Protein AF-A0A843VK57-F1 (afdb_monomer)

Secondary structure (DSSP, 8-state):
-----SS--S-EEE-SSSS-EEETTS-SS-----SS-EEEEEEEGGGTEEEEEETTS-EEEEETTT--EEEEESS-SSS-------

Organism: Colocasia esculenta (NCBI:txid4460)

Solvent-accessible surface area (backbone atoms only — not comparable to full-atom values): 5199 Å² total; per-residue (Å²): 138,88,83,84,71,96,59,83,56,64,26,79,37,72,43,93,88,50,103,49,70,48,41,14,65,64,43,101,50,96,55,84,82,60,99,44,61,36,30,18,53,44,70,38,80,95,49,52,27,36,38,37,23,14,53,69,12,28,40,36,34,27,35,60,88,78,66,42,77,74,48,75,42,72,67,73,41,100,52,56,34,66,73,80,86,132

Sequence (86 aa):
MEVNFGKIPFDLVFHHSSPI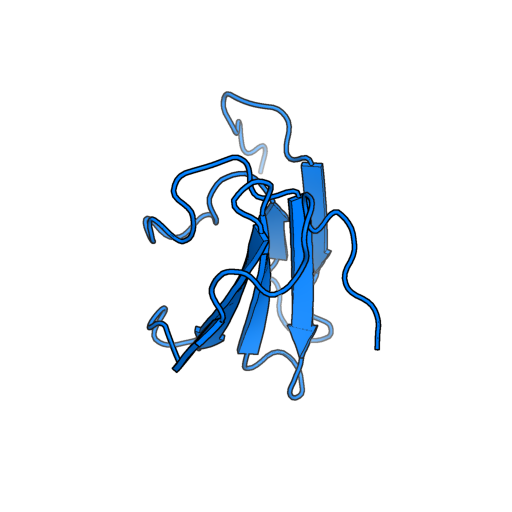LATGLHLLFEIHSHDESCRAALFINFGGVILTASVDCSILASDVETENPIIRLEDTHEDSVNRLSI

Nearest PDB structures (foldseek):
  7kqq-assembly1_A  TM=8.775E-01  e=2.237E-03  Homo sapiens
  8fky-assembly1_BC  TM=9.087E-01  e=1.048E-02  Homo sapiens
  8snb-assembly1_4A  TM=8.604E-01  e=6.515E-03  Strongylocentrotus purpuratus
  6b3x-assembly1_A  TM=7.381E-01  e=4.357E-02  Homo sapiens
  9hcj-assembly1_Q0  TM=9.350E-01  e=2.439E-01  Dictyostelium discoideum

InterPro domains:
  IPR036322 WD40-repeat-containing domain superfamily [SSF50978] (9-85)

Radius of gyration: 12.17 Å; Cα contacts (8 Å, |Δi|>4): 184; chains: 1; bounding box: 26×24×39 Å

Structure (mmCIF, N/CA/C/O backbone):
data_AF-A0A843VK57-F1
#
_entry.id   AF-A0A843VK57-F1
#
loop_
_atom_site.group_PDB
_atom_site.id
_atom_site.type_symbol
_atom_site.label_atom_id
_atom_site.label_alt_id
_atom_site.label_comp_id
_atom_site.label_asym_id
_atom_site.label_entity_id
_atom_site.label_seq_id
_atom_site.pdbx_PDB_ins_code
_atom_site.Cartn_x
_atom_site.Cartn_y
_atom_site.Cartn_z
_atom_site.occupancy
_atom_site.B_iso_or_equiv
_atom_site.auth_seq_id
_atom_site.auth_comp_id
_atom_site.auth_asym_id
_atom_site.auth_atom_id
_atom_site.pdbx_PDB_model_num
ATOM 1 N N . MET A 1 1 ? 10.488 2.617 22.837 1.00 37.47 1 MET A N 1
ATOM 2 C CA . MET A 1 1 ? 10.359 1.291 22.204 1.00 37.47 1 MET A CA 1
ATOM 3 C C . MET A 1 1 ? 11.153 1.368 20.915 1.00 37.47 1 MET A C 1
ATOM 5 O O . MET A 1 1 ? 10.869 2.252 20.121 1.00 37.47 1 MET A O 1
ATOM 9 N N . GLU A 1 2 ? 12.208 0.572 20.779 1.00 35.22 2 GLU A N 1
ATOM 10 C CA . GLU A 1 2 ? 13.062 0.543 19.586 1.00 35.22 2 GLU A CA 1
ATOM 11 C C . GLU A 1 2 ? 12.621 -0.657 18.744 1.00 35.22 2 GLU A C 1
ATOM 13 O O . GLU A 1 2 ? 12.605 -1.781 19.241 1.00 35.22 2 GLU A O 1
ATOM 18 N N . VAL A 1 3 ? 12.171 -0.408 17.515 1.00 50.22 3 VAL A N 1
ATOM 19 C CA . VAL A 1 3 ? 11.717 -1.455 16.591 1.00 50.22 3 VAL A CA 1
ATOM 20 C C . VAL A 1 3 ? 12.824 -1.663 15.564 1.00 50.22 3 VAL A C 1
ATOM 22 O O . VAL A 1 3 ? 13.186 -0.733 14.845 1.00 50.22 3 VAL A O 1
ATOM 25 N N . ASN A 1 4 ? 13.392 -2.869 15.522 1.00 50.00 4 ASN A N 1
ATOM 26 C CA . ASN A 1 4 ? 14.408 -3.241 14.543 1.00 50.00 4 ASN A CA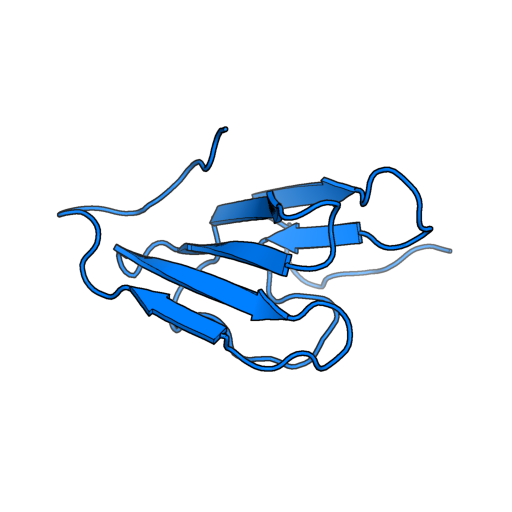 1
ATOM 27 C C . ASN A 1 4 ? 13.726 -3.876 13.328 1.00 50.00 4 ASN A C 1
ATOM 29 O O . ASN A 1 4 ? 13.155 -4.959 13.428 1.00 50.00 4 ASN A O 1
ATOM 33 N N . PHE A 1 5 ? 13.794 -3.193 12.189 1.00 54.53 5 PHE A N 1
ATOM 34 C CA . PHE A 1 5 ? 13.104 -3.590 10.966 1.00 54.53 5 PHE A CA 1
ATOM 35 C C . PHE A 1 5 ? 13.896 -4.568 10.077 1.00 54.53 5 PHE A C 1
ATOM 37 O O . PHE A 1 5 ? 13.386 -4.984 9.040 1.00 54.53 5 PHE A O 1
ATOM 44 N N . GLY A 1 6 ? 15.146 -4.921 10.411 1.00 56.03 6 GLY A N 1
ATOM 45 C CA . GLY A 1 6 ? 15.998 -5.829 9.616 1.00 56.03 6 GLY A CA 1
ATOM 46 C C . GLY A 1 6 ? 16.418 -5.316 8.223 1.00 56.03 6 GLY A C 1
ATOM 47 O O . GLY A 1 6 ? 17.415 -5.779 7.672 1.00 56.03 6 GLY A O 1
ATOM 48 N N . LYS A 1 7 ? 15.700 -4.333 7.669 1.00 63.31 7 LYS A N 1
ATOM 49 C CA . LYS A 1 7 ? 15.980 -3.564 6.451 1.00 63.31 7 LYS A CA 1
ATOM 50 C C . LYS A 1 7 ? 15.601 -2.091 6.688 1.00 63.31 7 LYS A C 1
ATOM 52 O O . LYS A 1 7 ? 14.906 -1.770 7.650 1.00 63.31 7 LYS A O 1
ATOM 57 N N . ILE A 1 8 ? 16.085 -1.185 5.839 1.00 65.38 8 ILE A N 1
ATOM 58 C CA . ILE A 1 8 ? 15.782 0.252 5.941 1.00 65.38 8 ILE A CA 1
ATOM 59 C C . ILE A 1 8 ? 14.459 0.523 5.207 1.00 65.38 8 ILE A C 1
ATOM 61 O O . ILE A 1 8 ? 14.389 0.214 4.016 1.00 65.38 8 ILE A O 1
ATOM 65 N N . PRO A 1 9 ? 13.426 1.080 5.868 1.00 69.00 9 PRO A N 1
ATOM 66 C CA . PRO A 1 9 ? 12.179 1.446 5.203 1.00 69.00 9 PRO A CA 1
ATOM 67 C C . PRO A 1 9 ? 12.404 2.594 4.215 1.00 69.00 9 PRO A C 1
ATOM 69 O O . PRO A 1 9 ? 13.115 3.548 4.533 1.00 69.00 9 PRO A O 1
ATOM 72 N N . PHE A 1 10 ? 11.796 2.511 3.027 1.00 78.81 10 PHE A N 1
ATOM 73 C CA . PHE A 1 10 ? 11.883 3.584 2.026 1.00 78.81 10 PHE A CA 1
ATOM 74 C C . PHE A 1 10 ? 10.980 4.772 2.352 1.00 78.81 10 PHE A C 1
ATOM 76 O O . PHE A 1 10 ? 11.296 5.895 1.965 1.00 78.81 10 PHE A O 1
ATOM 83 N N . ASP A 1 11 ? 9.896 4.523 3.086 1.00 81.25 11 ASP A N 1
ATOM 84 C CA . ASP A 1 11 ? 8.945 5.549 3.499 1.00 81.25 11 ASP A CA 1
ATOM 85 C C . ASP A 1 11 ? 8.404 5.282 4.910 1.00 81.25 11 ASP A C 1
ATOM 87 O O . ASP A 1 11 ? 8.438 4.148 5.402 1.00 81.25 11 ASP A O 1
ATOM 91 N N . LEU A 1 12 ? 7.913 6.334 5.559 1.00 83.31 12 LEU A N 1
ATOM 92 C CA . LEU A 1 12 ? 7.305 6.312 6.885 1.00 83.31 12 LEU A CA 1
ATOM 93 C C . LEU A 1 12 ? 6.194 7.363 6.938 1.00 83.31 12 LEU A C 1
ATOM 95 O O . LEU A 1 12 ? 6.462 8.558 6.821 1.00 83.31 12 LEU A O 1
ATOM 99 N N . VAL A 1 13 ? 4.964 6.932 7.214 1.00 84.56 13 VAL A N 1
ATOM 100 C CA . VAL A 1 13 ? 3.815 7.832 7.367 1.00 84.56 13 VAL A CA 1
ATOM 101 C C . VAL A 1 13 ? 3.108 7.591 8.699 1.00 84.56 13 VAL A C 1
ATOM 103 O O . VAL A 1 13 ? 2.867 6.454 9.102 1.00 84.56 13 VAL A O 1
ATOM 106 N N . PHE A 1 14 ? 2.779 8.675 9.401 1.00 83.50 14 PHE A N 1
ATOM 107 C CA . PHE A 1 14 ? 2.028 8.635 10.655 1.00 83.50 14 PHE A CA 1
ATOM 108 C C . PHE A 1 14 ? 0.543 8.840 10.390 1.00 83.50 14 PHE A C 1
ATOM 110 O O . PHE A 1 14 ? 0.156 9.704 9.600 1.00 83.50 14 PHE A O 1
ATOM 117 N N . HIS A 1 15 ? -0.292 8.084 11.092 1.00 83.44 15 HIS A N 1
ATOM 118 C CA . HIS A 1 15 ? -1.712 8.371 11.126 1.00 83.44 15 HIS A CA 1
ATOM 119 C C . HIS A 1 15 ? -1.951 9.688 11.886 1.00 83.44 15 HIS A C 1
ATOM 121 O O . HIS A 1 15 ? -1.357 9.948 12.930 1.00 83.44 15 HIS A O 1
ATOM 127 N N . HIS A 1 16 ? -2.836 10.537 11.364 1.00 79.38 16 HIS A N 1
ATOM 128 C CA . HIS A 1 16 ? -3.036 11.910 11.854 1.00 79.38 16 HIS A CA 1
ATOM 129 C C . HIS A 1 16 ? -3.625 12.003 13.272 1.00 79.38 16 HIS A C 1
ATOM 131 O O . HIS A 1 16 ? -3.382 12.985 13.967 1.00 79.38 16 HIS A O 1
ATOM 137 N N . SER A 1 17 ? -4.388 10.994 13.702 1.00 79.31 17 SER A N 1
ATOM 138 C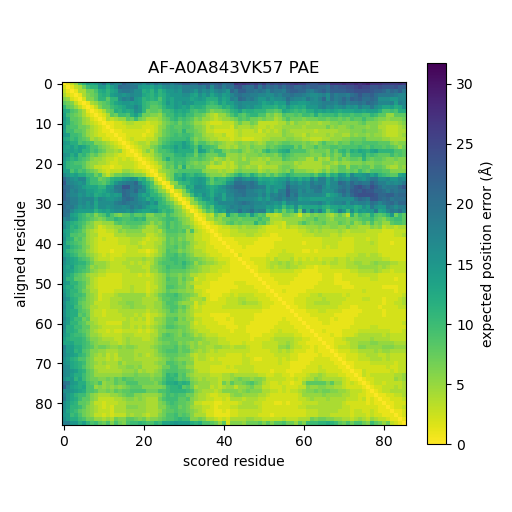 CA . SER A 1 17 ? -5.147 11.018 14.968 1.00 79.31 17 SER A CA 1
ATOM 139 C C . SER A 1 17 ? -4.998 9.763 15.836 1.00 79.31 17 SER A C 1
ATOM 141 O O . SER A 1 17 ? -5.662 9.644 16.861 1.00 79.31 17 SER A O 1
ATOM 143 N N . SER A 1 18 ? -4.163 8.800 15.443 1.00 77.00 18 SER A N 1
ATOM 144 C CA . SER A 1 18 ? -3.999 7.531 16.168 1.00 77.00 18 SER A CA 1
ATOM 145 C C . SER A 1 18 ? -2.509 7.214 16.307 1.00 77.00 18 SER A C 1
ATOM 147 O O . SER A 1 18 ? -1.717 7.696 15.498 1.00 77.00 18 SER A O 1
ATOM 149 N N . PRO A 1 19 ? -2.087 6.424 17.311 1.00 79.62 19 PRO A N 1
ATOM 150 C CA . PRO A 1 19 ? -0.679 6.074 17.511 1.00 79.62 19 PRO A CA 1
ATOM 151 C C . PRO A 1 19 ? -0.199 4.996 16.519 1.00 79.62 19 PRO A C 1
ATOM 153 O O . PRO A 1 19 ? 0.645 4.169 16.857 1.00 79.62 19 PRO A O 1
ATOM 156 N N . ILE A 1 20 ? -0.765 4.979 15.311 1.00 79.00 20 ILE A N 1
ATOM 157 C CA . ILE A 1 20 ? -0.457 4.031 14.245 1.00 79.00 20 ILE A CA 1
ATOM 158 C C . ILE A 1 20 ? 0.462 4.729 13.242 1.00 79.00 20 ILE A C 1
ATOM 160 O O . ILE A 1 20 ? 0.300 5.909 12.924 1.00 79.00 20 ILE A O 1
ATOM 164 N N . LEU A 1 21 ? 1.434 3.987 12.731 1.00 79.44 21 LEU A N 1
ATOM 165 C CA . LEU A 1 21 ? 2.288 4.410 11.631 1.00 79.44 21 LEU A CA 1
ATOM 166 C C . LEU A 1 21 ? 2.431 3.269 10.632 1.00 79.44 21 LEU A C 1
ATOM 168 O O . LEU A 1 21 ? 2.222 2.104 10.971 1.00 79.44 21 LEU A O 1
ATOM 172 N N . ALA A 1 22 ? 2.816 3.618 9.416 1.00 75.81 22 ALA A N 1
ATOM 173 C CA . ALA A 1 22 ? 3.095 2.682 8.347 1.00 75.81 22 ALA A CA 1
ATOM 174 C C . ALA A 1 22 ? 4.494 2.913 7.787 1.00 75.81 22 ALA A C 1
ATOM 176 O O . ALA A 1 22 ? 4.921 4.054 7.621 1.00 75.81 22 ALA A O 1
ATOM 177 N N . THR A 1 23 ? 5.196 1.824 7.484 1.00 71.62 23 THR A N 1
ATOM 178 C CA . THR A 1 23 ? 6.537 1.835 6.895 1.00 71.62 23 THR A CA 1
ATOM 179 C C . THR A 1 23 ? 6.524 1.154 5.530 1.00 71.62 23 THR A C 1
ATOM 181 O O . THR A 1 23 ? 5.949 0.080 5.351 1.00 71.62 23 THR A O 1
ATOM 184 N N . GLY A 1 24 ? 7.193 1.764 4.554 1.00 62.59 24 GLY A N 1
ATOM 185 C CA . GLY A 1 24 ? 7.387 1.216 3.212 1.00 62.59 24 GLY A CA 1
ATOM 186 C C . GLY A 1 24 ? 8.466 0.134 3.192 1.00 62.59 24 GLY A C 1
ATOM 187 O O . GLY A 1 24 ? 9.538 0.349 2.629 1.00 62.59 24 GLY A O 1
ATOM 188 N N . LEU A 1 25 ? 8.232 -0.995 3.871 1.00 56.53 25 LEU A N 1
ATOM 189 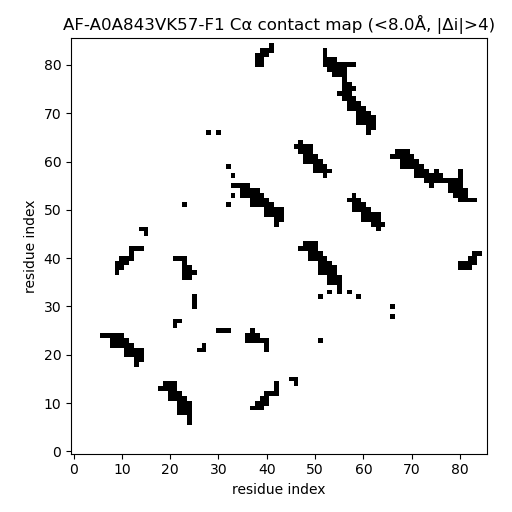C CA . LEU A 1 25 ? 9.209 -2.094 3.958 1.00 56.53 25 LEU A CA 1
ATOM 190 C C . LEU A 1 25 ? 8.613 -3.513 3.912 1.00 56.53 25 LEU A C 1
ATOM 192 O O . LEU A 1 25 ? 9.376 -4.470 3.870 1.00 56.53 25 LEU A O 1
ATOM 196 N N . HIS A 1 26 ? 7.292 -3.655 3.791 1.00 50.06 26 HIS A N 1
ATOM 197 C CA . HIS A 1 26 ? 6.441 -4.607 4.528 1.00 50.06 26 HIS A CA 1
ATOM 198 C C . HIS A 1 26 ? 5.915 -3.894 5.764 1.00 50.06 26 HIS A C 1
ATOM 200 O O . HIS A 1 26 ? 6.680 -3.524 6.655 1.00 50.06 26 HIS A O 1
ATOM 206 N N . LEU A 1 27 ? 4.608 -3.653 5.775 1.00 49.84 27 LEU A N 1
ATOM 207 C CA . LEU A 1 27 ? 3.914 -3.111 6.931 1.00 49.84 27 LEU A CA 1
ATOM 208 C C . LEU A 1 27 ? 4.182 -4.003 8.151 1.00 49.84 27 LEU A C 1
ATOM 210 O O . LEU A 1 27 ? 4.453 -5.192 8.030 1.00 49.84 27 LEU A O 1
ATOM 214 N N . LEU A 1 28 ? 4.058 -3.434 9.350 1.00 44.38 28 LEU A N 1
ATOM 215 C CA . LEU A 1 28 ? 4.085 -4.172 10.621 1.00 44.38 28 LEU A CA 1
ATOM 216 C C . LEU A 1 28 ? 2.908 -5.172 10.769 1.00 44.38 28 LEU A C 1
ATOM 218 O O . LEU A 1 28 ? 2.739 -5.780 11.822 1.00 44.38 28 LEU A O 1
ATOM 222 N N . PHE A 1 29 ? 2.109 -5.316 9.713 1.00 43.62 29 PHE A N 1
ATOM 223 C CA . PHE A 1 29 ? 1.134 -6.360 9.477 1.00 43.62 29 PHE A CA 1
ATOM 224 C C . PHE A 1 29 ? 1.689 -7.275 8.390 1.00 43.62 29 PHE A C 1
ATOM 226 O O . PHE A 1 29 ? 2.152 -6.793 7.359 1.00 43.62 29 PHE A O 1
ATOM 233 N N . GLU A 1 30 ? 1.647 -8.584 8.619 1.00 39.28 30 GLU A N 1
ATOM 234 C CA . GLU A 1 30 ? 2.191 -9.659 7.769 1.00 39.28 30 GLU A CA 1
ATOM 235 C C . GLU A 1 30 ? 1.470 -9.801 6.403 1.00 39.28 30 GLU A C 1
ATOM 237 O O . GLU A 1 30 ? 1.392 -10.876 5.808 1.00 39.28 30 GLU A O 1
ATOM 242 N N . ILE A 1 31 ? 0.923 -8.703 5.887 1.00 44.75 31 ILE A N 1
ATOM 243 C CA . ILE A 1 31 ? 0.286 -8.589 4.588 1.00 44.75 31 ILE A CA 1
ATOM 244 C C . ILE A 1 31 ? 1.406 -8.477 3.555 1.00 44.75 31 ILE A C 1
ATOM 246 O O . ILE A 1 31 ? 2.102 -7.462 3.465 1.00 44.75 31 ILE A O 1
ATOM 250 N N . HIS A 1 32 ? 1.567 -9.523 2.750 1.00 53.66 32 HIS A N 1
ATOM 251 C CA . HIS A 1 32 ? 2.383 -9.491 1.540 1.00 53.66 32 HIS A CA 1
ATOM 252 C C . HIS A 1 32 ? 1.708 -8.567 0.517 1.00 53.66 32 HIS A C 1
ATOM 254 O O . HIS A 1 32 ? 0.955 -9.006 -0.348 1.00 53.66 32 HIS A O 1
ATOM 260 N N . SER A 1 33 ? 1.903 -7.259 0.675 1.00 58.12 33 SER A N 1
ATOM 261 C CA . SER A 1 33 ? 1.229 -6.240 -0.134 1.00 58.12 33 SER A CA 1
ATOM 262 C C . SER A 1 33 ? 1.778 -6.142 -1.562 1.00 58.12 33 SER A C 1
ATOM 264 O O . SER A 1 33 ? 1.017 -5.840 -2.477 1.00 58.12 33 SER A O 1
ATOM 266 N N . HIS A 1 34 ? 3.069 -6.428 -1.750 1.00 64.69 34 HIS A N 1
ATOM 267 C CA . HIS A 1 34 ? 3.803 -6.234 -3.004 1.00 64.69 34 HIS A CA 1
ATOM 268 C C . HIS A 1 34 ? 4.808 -7.362 -3.216 1.00 64.69 34 HIS A C 1
ATOM 270 O O . HIS A 1 34 ? 5.379 -7.862 -2.243 1.00 64.69 34 HIS A O 1
ATOM 276 N N . ASP A 1 35 ? 5.022 -7.735 -4.477 1.00 68.81 35 ASP A N 1
ATOM 277 C CA . ASP A 1 35 ? 6.005 -8.760 -4.858 1.00 68.81 35 ASP A CA 1
ATOM 278 C C . ASP A 1 35 ? 7.429 -8.178 -4.875 1.00 68.81 35 ASP A C 1
ATOM 280 O O . ASP A 1 35 ? 8.414 -8.900 -4.719 1.00 68.81 35 ASP A O 1
ATOM 284 N N . GLU A 1 36 ? 7.524 -6.850 -4.990 1.00 77.00 36 GLU A N 1
ATOM 285 C CA . GLU A 1 36 ? 8.762 -6.078 -4.983 1.00 77.00 36 GLU A CA 1
ATOM 286 C C . GLU A 1 36 ? 8.782 -5.003 -3.877 1.00 77.00 36 GLU A C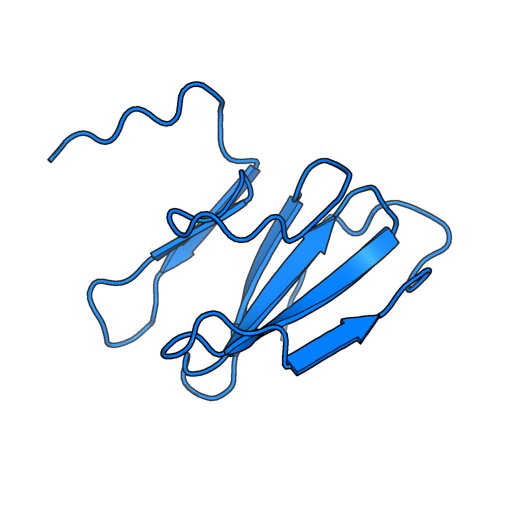 1
ATOM 288 O O . GLU A 1 36 ? 7.900 -4.895 -3.021 1.00 77.00 36 GLU A O 1
ATOM 293 N N . SER A 1 37 ? 9.855 -4.207 -3.840 1.00 81.50 37 SER A N 1
ATOM 294 C CA . SER A 1 37 ? 10.049 -3.172 -2.819 1.00 81.50 37 SER A CA 1
ATOM 295 C C . SER A 1 37 ? 8.913 -2.142 -2.803 1.00 81.50 37 SER A C 1
ATOM 297 O O . SER A 1 37 ? 8.784 -1.346 -3.731 1.00 81.50 37 SER A O 1
ATOM 299 N N . CYS A 1 38 ? 8.206 -2.044 -1.674 1.00 86.75 38 CYS A N 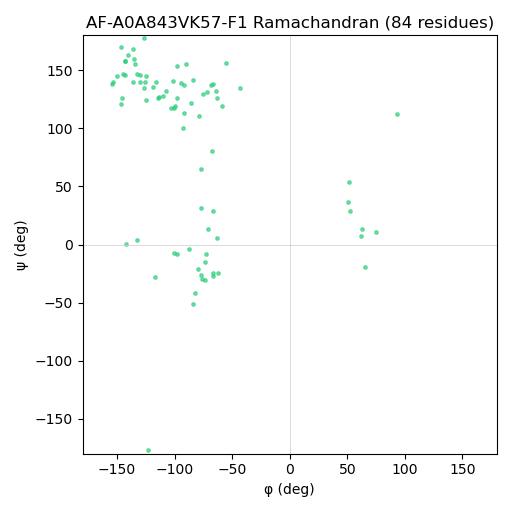1
ATOM 300 C CA . CYS A 1 38 ? 7.330 -0.912 -1.365 1.00 86.75 38 CYS A CA 1
ATOM 301 C C . CYS A 1 38 ? 8.163 0.379 -1.239 1.00 86.75 38 CYS A C 1
ATOM 303 O O . CYS A 1 38 ? 9.217 0.387 -0.597 1.00 86.75 38 CYS A O 1
ATOM 305 N N . ARG A 1 39 ? 7.726 1.456 -1.896 1.00 87.25 39 ARG A N 1
ATOM 306 C CA . ARG A 1 39 ? 8.457 2.728 -2.033 1.00 87.25 39 ARG A CA 1
ATOM 307 C C . ARG A 1 39 ? 7.755 3.912 -1.398 1.00 87.25 39 ARG A C 1
ATOM 309 O O . ARG A 1 39 ? 8.438 4.851 -1.008 1.00 87.25 39 ARG A O 1
ATOM 316 N N . ALA A 1 40 ? 6.430 3.876 -1.317 1.00 88.31 40 ALA A N 1
ATOM 317 C CA . ALA A 1 40 ? 5.648 4.953 -0.734 1.00 88.31 40 ALA A CA 1
ATOM 318 C C . ALA A 1 40 ? 4.431 4.406 0.010 1.00 88.31 40 ALA A C 1
ATOM 320 O O . ALA A 1 40 ? 3.844 3.402 -0.402 1.00 88.31 40 ALA A O 1
ATOM 321 N N . ALA A 1 41 ? 4.046 5.090 1.084 1.00 89.81 41 ALA A N 1
ATOM 322 C CA . ALA A 1 41 ? 2.847 4.804 1.853 1.00 89.81 41 ALA A CA 1
ATOM 323 C C . ALA A 1 41 ? 2.106 6.103 2.193 1.00 89.81 41 ALA A C 1
ATOM 325 O O . ALA A 1 41 ? 2.714 7.109 2.550 1.00 89.81 41 ALA A O 1
ATOM 326 N N . LEU A 1 42 ? 0.777 6.089 2.112 1.00 91.25 42 LEU A N 1
ATOM 327 C CA . LEU A 1 42 ? -0.044 7.258 2.411 1.00 91.25 42 LEU A CA 1
ATOM 328 C C . LEU A 1 42 ? -1.369 6.850 3.054 1.00 91.25 42 LEU A C 1
ATOM 330 O O . LEU A 1 42 ? -2.129 6.073 2.483 1.00 91.25 42 LEU A O 1
ATOM 334 N N . PHE A 1 43 ? -1.678 7.424 4.216 1.00 91.31 43 PHE A N 1
ATOM 335 C CA . PHE A 1 43 ? -3.015 7.324 4.798 1.00 91.31 43 PHE A CA 1
ATOM 336 C C . PHE A 1 43 ? -3.990 8.243 4.052 1.00 91.31 43 PHE A C 1
ATOM 338 O O . PHE A 1 43 ? -3.739 9.438 3.902 1.00 91.31 43 PHE A O 1
ATOM 345 N N . ILE A 1 44 ? -5.127 7.691 3.634 1.00 91.50 44 ILE A N 1
ATOM 346 C CA . ILE A 1 44 ? -6.241 8.411 3.006 1.00 91.50 44 ILE A CA 1
ATOM 347 C C . ILE A 1 44 ? -7.545 8.113 3.756 1.00 91.50 44 ILE A C 1
ATOM 349 O O . ILE A 1 44 ? -7.561 7.333 4.705 1.00 91.50 44 ILE A O 1
ATOM 353 N N . ASN A 1 45 ? -8.655 8.732 3.338 1.00 91.75 45 ASN A N 1
ATOM 354 C CA . ASN A 1 45 ? -9.982 8.509 3.926 1.00 91.75 45 ASN A CA 1
ATOM 355 C C . ASN A 1 45 ? -9.987 8.667 5.460 1.00 91.75 45 ASN A C 1
ATOM 357 O O . ASN A 1 45 ? -10.333 7.746 6.198 1.00 91.75 45 ASN A O 1
ATOM 361 N N . PHE A 1 46 ? -9.498 9.815 5.943 1.00 88.75 46 PHE A N 1
ATOM 362 C CA . PHE A 1 46 ? -9.301 10.080 7.376 1.00 88.75 46 PHE A CA 1
ATOM 363 C C . PHE A 1 46 ? -8.478 8.996 8.092 1.00 88.75 46 PHE A C 1
ATOM 365 O O . PHE A 1 46 ? -8.628 8.786 9.292 1.00 88.75 46 PHE A O 1
ATOM 372 N N . GLY A 1 47 ? -7.582 8.346 7.347 1.00 88.50 47 GLY A N 1
ATOM 373 C CA . GLY A 1 47 ? -6.673 7.308 7.806 1.00 88.50 47 GLY A CA 1
ATOM 374 C C . GLY A 1 47 ? -7.303 5.937 8.050 1.00 88.50 47 GLY A C 1
ATOM 375 O O . GLY A 1 47 ? -6.619 5.052 8.548 1.00 88.50 47 GLY A O 1
ATOM 376 N N . GLY A 1 48 ? -8.553 5.727 7.623 1.00 90.19 48 GLY A N 1
ATOM 377 C CA . GLY A 1 48 ? -9.159 4.393 7.575 1.00 90.19 48 GLY A CA 1
ATOM 378 C C . GLY A 1 48 ? -8.617 3.512 6.443 1.00 90.19 48 GLY A C 1
ATOM 379 O O . GLY A 1 48 ? -8.817 2.303 6.455 1.00 90.19 48 GLY A O 1
ATOM 380 N N . VAL A 1 49 ? -7.919 4.098 5.465 1.00 91.25 49 VAL A N 1
ATOM 381 C CA . VAL A 1 49 ? -7.325 3.368 4.337 1.00 91.25 49 VAL A CA 1
ATOM 382 C C . VAL A 1 49 ? -5.865 3.763 4.183 1.00 91.25 49 VAL A C 1
ATOM 384 O O . VAL A 1 49 ? -5.514 4.941 4.286 1.00 91.25 49 VAL A O 1
ATOM 387 N N . ILE A 1 50 ? -5.022 2.779 3.891 1.00 91.06 50 ILE A N 1
ATOM 388 C CA . ILE A 1 50 ? -3.631 2.990 3.520 1.00 91.06 50 ILE A CA 1
ATOM 389 C C . ILE A 1 50 ? -3.418 2.667 2.045 1.00 91.06 50 ILE A C 1
ATOM 391 O O . ILE A 1 50 ? -3.770 1.589 1.573 1.00 91.06 50 ILE A O 1
ATOM 395 N N . LEU A 1 51 ? -2.827 3.613 1.320 1.00 92.00 51 LEU A N 1
ATOM 396 C CA . LEU A 1 51 ? -2.267 3.387 -0.002 1.00 92.00 51 LEU A CA 1
ATOM 397 C C . LEU A 1 51 ? -0.798 3.009 0.128 1.00 92.00 51 LEU A C 1
ATOM 399 O O . LEU A 1 51 ? -0.054 3.648 0.870 1.00 92.00 51 LEU A O 1
ATOM 403 N N . THR A 1 52 ? -0.376 2.014 -0.637 1.00 91.00 52 THR A N 1
ATOM 404 C CA . THR A 1 52 ? 1.027 1.633 -0.792 1.00 91.00 52 THR A CA 1
ATOM 405 C C . THR A 1 52 ? 1.368 1.517 -2.268 1.00 91.00 52 THR A C 1
ATOM 407 O O . THR A 1 52 ? 0.523 1.126 -3.070 1.00 91.00 52 THR A O 1
ATOM 410 N N . ALA A 1 53 ? 2.597 1.870 -2.623 1.00 90.69 53 ALA A N 1
ATOM 411 C CA . ALA A 1 53 ? 3.090 1.856 -3.994 1.00 90.69 53 ALA A CA 1
ATOM 412 C C . ALA A 1 53 ? 4.455 1.172 -4.072 1.00 90.69 53 ALA A C 1
ATOM 414 O O . ALA A 1 53 ? 5.249 1.276 -3.132 1.00 90.69 53 ALA A O 1
ATOM 415 N N . SER A 1 54 ? 4.724 0.482 -5.179 1.00 89.94 54 SER A N 1
ATOM 416 C CA . SER A 1 54 ? 5.867 -0.425 -5.307 1.00 89.94 54 SER A CA 1
ATOM 417 C C . SER A 1 54 ? 6.614 -0.284 -6.638 1.00 89.94 54 SER A C 1
ATOM 419 O O . SER A 1 54 ? 6.191 0.395 -7.578 1.00 89.94 54 SER A O 1
ATOM 421 N N . VAL A 1 55 ? 7.795 -0.908 -6.686 1.00 90.00 55 VAL A N 1
ATOM 422 C CA . VAL A 1 55 ? 8.620 -1.057 -7.896 1.00 90.00 55 VAL A CA 1
ATOM 423 C C . VAL A 1 55 ? 7.952 -1.949 -8.937 1.00 90.00 55 VAL A C 1
ATOM 425 O O . VAL A 1 55 ? 8.214 -1.771 -10.119 1.00 90.00 55 VAL A O 1
ATOM 428 N N . ASP A 1 56 ? 7.055 -2.844 -8.524 1.00 89.12 56 ASP A N 1
ATOM 429 C CA . ASP A 1 56 ? 6.254 -3.696 -9.419 1.00 89.12 56 ASP A CA 1
ATOM 430 C C . ASP A 1 56 ? 5.167 -2.931 -10.201 1.00 89.12 56 ASP A C 1
ATOM 432 O O . ASP A 1 56 ? 4.280 -3.535 -10.794 1.00 89.12 56 ASP A O 1
ATOM 436 N N . CYS A 1 57 ? 5.237 -1.598 -10.218 1.00 90.94 57 CYS A N 1
ATOM 437 C CA . CYS A 1 57 ? 4.293 -0.704 -10.882 1.00 90.94 57 CYS A CA 1
ATOM 438 C C . CYS A 1 57 ? 2.861 -0.771 -10.329 1.00 90.94 57 CYS A C 1
ATOM 440 O O . CYS A 1 57 ? 1.950 -0.202 -10.940 1.00 90.94 57 CYS A O 1
ATOM 442 N N . SER A 1 58 ? 2.651 -1.400 -9.169 1.00 90.69 58 SER A N 1
ATOM 443 C CA . SER A 1 58 ? 1.334 -1.522 -8.554 1.00 90.69 58 SER A CA 1
ATOM 444 C C . SER A 1 58 ? 1.073 -0.481 -7.458 1.00 90.69 58 SER A C 1
ATOM 446 O O . SER A 1 58 ? 1.983 0.048 -6.801 1.00 90.69 58 SER A O 1
ATOM 448 N N . ILE A 1 59 ? -0.212 -0.184 -7.261 1.00 92.81 59 ILE A N 1
ATOM 449 C CA . ILE A 1 59 ? -0.734 0.603 -6.142 1.00 92.81 59 ILE A CA 1
ATOM 450 C C . ILE A 1 59 ? -1.798 -0.233 -5.432 1.00 92.81 59 ILE A C 1
ATOM 452 O O . ILE A 1 59 ? -2.783 -0.650 -6.040 1.00 92.81 59 ILE A O 1
ATOM 456 N N . LEU A 1 60 ? -1.629 -0.445 -4.129 1.00 91.81 60 LEU A N 1
ATOM 457 C CA . LEU A 1 60 ? -2.557 -1.205 -3.297 1.00 91.81 60 LEU A CA 1
ATOM 458 C C . LEU A 1 60 ? -3.202 -0.296 -2.252 1.00 91.81 60 LEU A C 1
ATOM 460 O O . LEU A 1 60 ? -2.504 0.350 -1.471 1.00 91.81 60 LEU A O 1
ATOM 464 N N . ALA A 1 61 ? -4.532 -0.299 -2.214 1.00 92.81 61 ALA A N 1
ATOM 465 C CA . ALA A 1 61 ? -5.317 0.248 -1.120 1.00 92.81 61 ALA A CA 1
ATOM 466 C C . ALA A 1 61 ? -5.738 -0.878 -0.173 1.00 92.81 61 ALA A C 1
ATOM 468 O O . ALA A 1 61 ? -6.382 -1.835 -0.610 1.00 92.81 61 ALA A O 1
ATOM 469 N N . SER A 1 62 ? -5.441 -0.726 1.113 1.00 90.94 62 SER A N 1
ATOM 470 C CA . SER A 1 62 ? -5.841 -1.666 2.161 1.00 90.94 62 SER A CA 1
ATOM 471 C C . SER A 1 62 ? -6.611 -0.957 3.263 1.00 90.94 62 SER A C 1
ATOM 473 O O . SER A 1 62 ? -6.335 0.198 3.598 1.00 90.94 62 SER A O 1
ATOM 475 N N . ASP A 1 63 ? -7.583 -1.657 3.828 1.00 89.94 63 ASP A N 1
ATOM 476 C CA . ASP A 1 63 ? -8.307 -1.205 5.005 1.00 89.94 63 ASP A CA 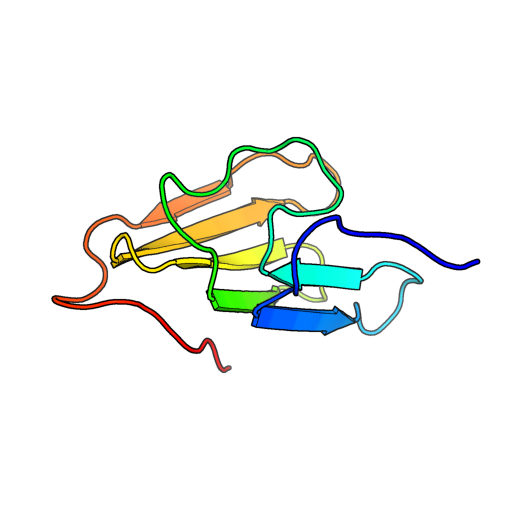1
ATOM 477 C C . ASP A 1 63 ? -7.396 -1.299 6.238 1.00 89.94 63 ASP A C 1
ATOM 479 O O . ASP A 1 63 ? -6.718 -2.305 6.445 1.00 89.94 63 ASP A O 1
ATOM 483 N N . VAL A 1 64 ? -7.334 -0.230 7.032 1.00 86.88 64 VAL A N 1
ATOM 484 C CA . VAL A 1 64 ? -6.392 -0.134 8.161 1.00 86.88 64 VAL A CA 1
ATOM 485 C C . VAL A 1 64 ? -6.842 -0.968 9.359 1.00 86.88 64 VAL A C 1
ATOM 487 O O . VAL A 1 64 ? -5.995 -1.431 10.117 1.00 86.88 64 VAL A O 1
ATOM 490 N N . GLU A 1 65 ? -8.150 -1.166 9.547 1.00 86.50 65 GLU A N 1
ATOM 491 C CA . GLU A 1 65 ? -8.684 -1.918 10.689 1.00 86.50 65 GLU A CA 1
ATOM 492 C C . GLU A 1 65 ? -8.652 -3.428 10.453 1.00 86.50 65 GLU A C 1
ATOM 494 O O . GLU A 1 65 ? -8.351 -4.197 11.362 1.00 86.50 65 GLU A O 1
ATOM 499 N N . THR A 1 66 ? -9.004 -3.849 9.241 1.00 85.31 66 THR A N 1
ATOM 500 C CA . THR A 1 66 ? -9.170 -5.258 8.872 1.00 85.31 66 THR A CA 1
ATOM 501 C C . THR A 1 66 ? -7.985 -5.833 8.120 1.00 85.31 66 THR A C 1
ATOM 503 O O . THR A 1 66 ? -7.991 -7.033 7.852 1.00 85.31 66 THR A O 1
ATOM 506 N N . GLU A 1 67 ? -7.015 -4.994 7.739 1.00 80.44 67 GLU A N 1
ATOM 507 C CA . GLU A 1 67 ? -5.806 -5.377 6.999 1.00 80.44 67 GLU A CA 1
ATOM 508 C C . GLU A 1 67 ? -6.071 -5.969 5.607 1.00 80.44 67 GLU A C 1
ATOM 510 O O . GLU A 1 67 ? -5.161 -6.438 4.921 1.00 80.44 67 GLU A O 1
ATOM 515 N N . ASN A 1 68 ? -7.321 -5.932 5.149 1.00 85.38 68 ASN A N 1
ATOM 516 C CA . ASN A 1 68 ? -7.696 -6.543 3.890 1.00 85.38 68 ASN A CA 1
ATOM 517 C C . ASN A 1 68 ? -7.418 -5.602 2.715 1.00 85.38 68 ASN A C 1
ATOM 519 O O . ASN A 1 68 ? -7.682 -4.396 2.803 1.00 85.38 68 ASN A O 1
ATOM 523 N N . PRO A 1 69 ? -6.950 -6.145 1.578 1.00 89.50 69 PRO A N 1
ATOM 524 C CA . PRO A 1 69 ? -6.860 -5.377 0.350 1.00 89.50 69 PRO A CA 1
ATOM 525 C C . PRO A 1 69 ? -8.269 -4.958 -0.092 1.00 89.50 69 PRO A C 1
ATOM 527 O O . PRO A 1 69 ? -9.163 -5.789 -0.241 1.00 89.50 69 PRO A O 1
ATOM 530 N N . ILE A 1 70 ? -8.461 -3.660 -0.313 1.00 93.31 70 ILE A N 1
ATOM 531 C CA . ILE A 1 70 ? -9.690 -3.095 -0.883 1.00 93.31 70 ILE A CA 1
ATOM 532 C C . ILE A 1 70 ? -9.611 -3.180 -2.405 1.00 93.31 70 ILE A C 1
ATOM 534 O O . ILE A 1 70 ? -10.530 -3.664 -3.062 1.00 93.31 70 ILE A O 1
ATOM 538 N N . ILE A 1 71 ? -8.505 -2.688 -2.967 1.00 93.50 71 ILE A N 1
ATOM 539 C CA . ILE A 1 71 ? -8.243 -2.709 -4.404 1.00 93.50 71 ILE A CA 1
ATOM 540 C C . ILE A 1 71 ? -6.741 -2.682 -4.665 1.00 93.50 71 ILE A C 1
ATOM 542 O O . ILE A 1 71 ? -6.011 -1.916 -4.037 1.00 93.50 71 ILE A O 1
ATOM 546 N N . ARG A 1 72 ? -6.299 -3.491 -5.628 1.00 91.62 72 ARG A N 1
ATOM 547 C CA . ARG A 1 72 ? -4.953 -3.447 -6.198 1.00 91.62 72 ARG A CA 1
ATOM 548 C C . ARG A 1 72 ? -5.057 -3.014 -7.653 1.00 91.62 72 ARG A C 1
ATOM 550 O O . ARG A 1 72 ? -5.846 -3.576 -8.411 1.00 91.62 72 ARG A O 1
ATOM 557 N N . LEU A 1 73 ? -4.301 -1.987 -8.010 1.00 92.19 73 LEU A N 1
ATOM 558 C CA . LEU A 1 73 ? -4.100 -1.557 -9.383 1.00 92.19 73 LEU A CA 1
ATOM 559 C C . LEU A 1 73 ? -2.750 -2.098 -9.829 1.00 92.19 73 LEU A C 1
ATOM 561 O O . LEU A 1 73 ? -1.733 -1.743 -9.241 1.00 92.19 73 LEU A O 1
ATOM 565 N N . GLU A 1 74 ? -2.766 -2.964 -10.833 1.00 91.62 74 GLU A N 1
ATOM 566 C CA . GLU A 1 74 ? -1.555 -3.451 -11.494 1.00 91.62 74 GLU A CA 1
ATOM 567 C C . GLU A 1 74 ? -1.201 -2.531 -12.664 1.00 91.62 74 GLU A C 1
ATOM 569 O O . GLU A 1 74 ? -2.085 -1.871 -13.220 1.00 91.62 74 GLU A O 1
ATOM 574 N N . ASP A 1 75 ? 0.079 -2.510 -13.043 1.00 88.88 75 ASP A N 1
ATOM 575 C CA . ASP A 1 75 ? 0.589 -1.783 -14.214 1.00 88.88 75 ASP A CA 1
ATOM 576 C C . ASP A 1 75 ? 0.132 -0.312 -14.267 1.00 88.88 75 ASP A C 1
ATOM 578 O O . ASP A 1 75 ? -0.152 0.251 -15.327 1.00 88.88 75 ASP A O 1
ATOM 582 N N . THR A 1 76 ? 0.043 0.335 -13.100 1.00 83.56 76 THR A N 1
ATOM 583 C CA . THR A 1 76 ? -0.427 1.725 -12.976 1.00 83.56 76 THR A CA 1
ATOM 584 C C . THR A 1 76 ? 0.478 2.714 -13.712 1.00 83.56 76 THR A C 1
ATOM 586 O O . THR A 1 76 ? 0.040 3.801 -14.091 1.00 83.56 76 THR A O 1
ATOM 589 N N . HIS A 1 77 ? 1.742 2.340 -13.902 1.00 88.12 77 HIS A N 1
ATOM 590 C CA . HIS A 1 77 ? 2.767 3.107 -14.590 1.00 88.12 77 HIS A CA 1
ATOM 591 C C . HIS A 1 77 ? 3.674 2.171 -15.402 1.00 88.12 77 HIS A C 1
ATOM 593 O O . HIS A 1 77 ? 3.783 0.989 -15.097 1.00 88.12 77 HIS A O 1
ATOM 599 N N . GLU A 1 78 ? 4.354 2.707 -16.421 1.00 89.44 78 GLU A N 1
ATOM 600 C CA . GLU A 1 78 ? 5.365 1.963 -17.198 1.00 89.44 78 GLU A CA 1
ATOM 601 C C . GLU A 1 78 ? 6.678 1.733 -16.414 1.00 89.44 78 GLU A C 1
ATOM 603 O O . GLU A 1 78 ? 7.567 1.027 -16.888 1.00 89.44 78 GLU A O 1
ATOM 608 N N . ASP A 1 79 ? 6.813 2.346 -15.233 1.00 90.25 79 ASP A N 1
ATOM 609 C CA . ASP A 1 79 ? 7.962 2.242 -14.329 1.00 90.25 79 ASP A CA 1
ATOM 610 C C . ASP A 1 79 ? 7.481 2.334 -12.865 1.00 90.25 79 ASP A C 1
ATOM 612 O O . ASP A 1 79 ? 6.337 2.687 -12.571 1.00 90.25 79 ASP A O 1
ATOM 616 N N . SER A 1 80 ? 8.389 2.041 -11.941 1.00 88.12 80 SER A N 1
ATOM 617 C CA . SER A 1 80 ? 8.235 2.069 -10.493 1.00 88.12 80 SER A CA 1
ATOM 618 C C . SER A 1 80 ? 7.490 3.292 -9.950 1.00 88.12 80 SER A C 1
ATOM 620 O O . SER A 1 80 ? 7.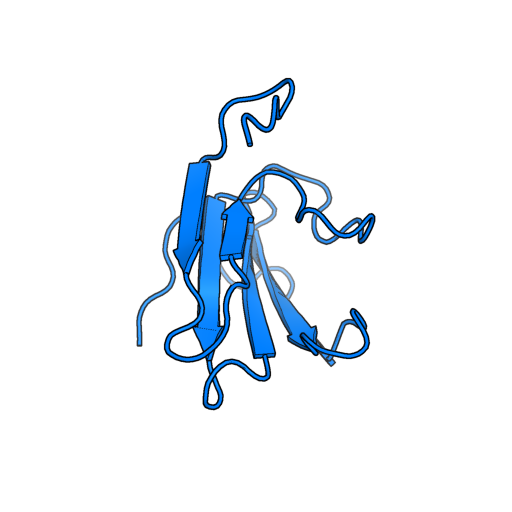792 4.453 -10.252 1.00 88.12 80 SER A O 1
ATOM 622 N N . VAL A 1 81 ? 6.562 3.031 -9.028 1.00 90.31 81 VAL A N 1
ATOM 623 C CA . VAL A 1 81 ? 5.787 4.077 -8.361 1.00 90.31 81 VAL A CA 1
ATOM 624 C C . VAL A 1 81 ? 6.481 4.472 -7.063 1.00 90.31 81 VAL A C 1
ATOM 626 O O . VAL A 1 81 ? 6.380 3.804 -6.039 1.00 90.31 81 VAL A O 1
ATOM 629 N N . ASN A 1 82 ? 7.211 5.586 -7.106 1.00 89.62 82 ASN A N 1
ATOM 630 C CA . ASN A 1 82 ? 8.098 5.994 -6.010 1.00 89.62 82 ASN A CA 1
ATOM 631 C C . ASN A 1 82 ? 7.505 7.040 -5.055 1.00 89.62 82 ASN A C 1
ATOM 633 O O . ASN A 1 82 ? 8.132 7.377 -4.051 1.00 89.62 82 ASN A O 1
ATOM 637 N N . ARG A 1 83 ? 6.336 7.611 -5.366 1.00 89.94 83 ARG A N 1
ATOM 638 C CA . ARG A 1 83 ? 5.708 8.645 -4.535 1.00 89.94 83 ARG A CA 1
ATOM 639 C C . ARG A 1 83 ? 4.195 8.663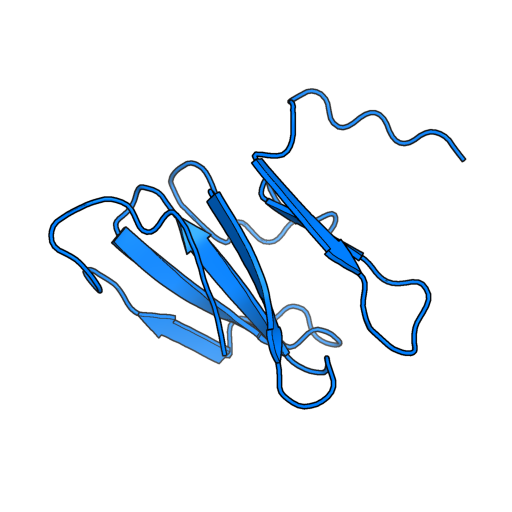 -4.714 1.00 89.94 83 ARG A C 1
ATOM 641 O O . ARG A 1 83 ? 3.705 8.590 -5.834 1.00 89.94 83 ARG A O 1
ATOM 648 N N . LEU A 1 84 ? 3.490 8.848 -3.601 1.00 89.56 84 LEU A N 1
ATOM 649 C CA . LEU A 1 84 ? 2.058 9.124 -3.542 1.00 89.56 84 LEU A CA 1
ATOM 650 C C . LEU A 1 84 ? 1.843 10.521 -2.947 1.00 89.56 84 LEU A C 1
ATOM 652 O O . LEU A 1 84 ? 2.547 10.918 -2.019 1.00 89.56 84 LEU A O 1
ATOM 656 N N . SER A 1 85 ? 0.889 11.276 -3.484 1.00 89.06 85 SER A N 1
ATOM 657 C CA . SER A 1 85 ? 0.516 12.600 -2.976 1.00 89.06 85 SER A CA 1
ATOM 658 C C . SER A 1 85 ? -0.956 12.876 -3.248 1.00 89.06 85 SER A C 1
ATOM 660 O O . SER A 1 85 ? -1.456 12.490 -4.305 1.00 89.06 85 SER A O 1
ATOM 662 N N . ILE A 1 86 ? -1.608 13.574 -2.320 1.00 81.12 86 ILE A N 1
ATOM 663 C CA . ILE A 1 86 ? -2.982 14.079 -2.430 1.00 81.12 86 ILE A CA 1
ATOM 664 C C . ILE A 1 86 ? -3.004 15.594 -2.251 1.00 81.12 86 ILE A C 1
ATOM 666 O O . ILE A 1 86 ? -2.082 16.110 -1.577 1.00 81.12 86 ILE A O 1
#

Foldseek 3Di:
DDDDPVDDFLDKADQPPDRDIATQACGPDNDPQDPAGWQDWDQDPSNQWIWIFFQQCKIWIAGPPPRHTPDMDGNVDPGGDRDDDD

pLDDT: mean 78.8, std 15.97, range [35.22, 93.5]

Mean predicted aligned error: 6.88 Å